Protein 7TZK (pdb70)

Nearest PDB structures (foldseek):
  7tzk-assembly2_B  TM=1.016E+00  e=2.748E-11  Homo sapiens
  1i0c-assembly2_B  TM=9.900E-01  e=6.532E-09  Mus musculus
  5qu2-assembly2_B  TM=9.851E-01  e=1.078E-05  Homo sapiens
  1wxt-assembly1_A  TM=8.721E-01  e=2.840E-05  Homo sapiens
  2jw4-assembly1_A  TM=8.832E-01  e=7.923E-05  Homo sapiens

B-factor: mean 26.21, std 12.72, range [9.88, 105.62]

Organism: Homo sapiens (NCBI:txid9606)

Structure (mmCIF, N/CA/C/O backbone):
data_7TZK
#
_entry.id   7TZK
#
_cell.length_a   34.681
_cell.length_b   35.280
_cell.length_c   53.647
_cell.angle_alpha   90.000
_cell.angle_beta   105.570
_cell.angle_gamma   90.000
#
_symmetry.space_group_name_H-M   'P 1 21 1'
#
loop_
_entity.id
_entity.type
_entity.pdbx_description
1 polymer 'Epidermal growth factor receptor kinase substrate 8'
2 polymer 'T3SS secreted effector NleH homolog'
3 water water
#
loop_
_atom_site.group_PDB
_atom_site.id
_atom_site.type_symbol
_atom_site.label_atom_id
_atom_site.label_alt_id
_atom_site.label_comp_id
_atom_site.label_asym_id
_atom_site.label_entity_id
_atom_site.label_seq_id
_atom_site.pdbx_PDB_ins_code
_atom_site.Cartn_x
_atom_site.Cartn_y
_atom_site.Cartn_z
_atom_site.occupancy
_atom_site.B_iso_or_equiv
_atom_site.auth_seq_id
_atom_site.auth_comp_id
_atom_site.auth_asym_id
_atom_site.auth_atom_id
_atom_site.pdbx_PDB_model_num
ATOM 1 N N . SER A 1 1 ? 9.679 -3.356 3.681 1.00 40.52 -2 SER A N 1
ATOM 2 C CA . SER A 1 1 ? 11.102 -3.437 3.252 1.00 32.82 -2 SER A CA 1
ATOM 3 C C . SER A 1 1 ? 11.692 -4.828 3.471 1.00 23.48 -2 SER A C 1
ATOM 4 O O . SER A 1 1 ? 12.661 -5.202 2.822 1.00 29.09 -2 SER A O 1
ATOM 14 N N . ASN A 1 2 ? 11.124 -5.578 4.405 1.00 19.09 -1 ASN A N 1
ATOM 15 C CA . ASN A 1 2 ? 11.388 -7.003 4.531 1.00 20.39 -1 ASN A CA 1
ATOM 16 C C . ASN A 1 2 ? 10.109 -7.775 4.241 1.00 18.46 -1 ASN A C 1
ATOM 17 O O . ASN A 1 2 ? 9.002 -7.275 4.460 1.00 25.17 -1 ASN A O 1
ATOM 28 N N . ALA A 1 3 ? 10.271 -9.007 3.756 1.00 19.82 0 ALA A N 1
ATOM 29 C CA . ALA A 1 3 ? 9.110 -9.832 3.448 1.00 21.54 0 ALA A CA 1
ATOM 30 C C . ALA A 1 3 ? 8.217 -9.993 4.668 1.00 26.56 0 ALA A C 1
ATOM 31 O O . ALA A 1 3 ? 6.989 -10.080 4.535 1.00 25.51 0 ALA A O 1
ATOM 38 N N . GLN A 1 4 ? 8.815 -10.045 5.861 1.00 25.25 531 GLN A N 1
ATOM 39 C CA . GLN A 1 4 ? 8.090 -10.161 7.127 1.00 30.03 531 GLN A CA 1
ATOM 40 C C . GLN A 1 4 ? 8.405 -8.925 7.954 1.00 31.92 531 GLN A C 1
ATOM 41 O O . GLN A 1 4 ? 9.319 -8.942 8.795 1.00 30.14 531 GLN A O 1
ATOM 55 N N . PRO A 1 5 ? 7.685 -7.830 7.737 1.00 21.77 532 PRO A N 1
ATOM 56 C CA . PRO A 1 5 ? 7.979 -6.611 8.489 1.00 21.98 532 PRO A CA 1
ATOM 57 C C . PRO A 1 5 ? 7.685 -6.790 9.969 1.00 26.60 532 PRO A C 1
ATOM 58 O O . PRO A 1 5 ? 6.869 -7.621 10.375 1.00 23.01 532 PRO A O 1
ATOM 69 N N . LYS A 1 6 ? 8.377 -6.007 10.783 1.00 24.97 533 LYS A N 1
ATOM 70 C CA . LYS A 1 6 ? 8.038 -5.954 12.192 1.00 22.68 533 LYS A CA 1
ATOM 71 C C . LYS A 1 6 ? 6.718 -5.210 12.365 1.00 22.13 533 LYS A C 1
ATOM 72 O O . LYS A 1 6 ? 6.380 -4.309 11.591 1.00 26.70 533 LYS A O 1
ATOM 91 N N . LYS A 1 7 ? 5.959 -5.618 13.378 1.00 18.15 534 LYS A N 1
ATOM 92 C CA . LYS A 1 7 ? 4.662 -5.046 13.694 1.00 20.47 534 LYS A CA 1
ATOM 93 C C . LYS A 1 7 ? 4.803 -4.166 14.924 1.00 20.86 534 LYS A C 1
ATOM 94 O O . LYS A 1 7 ? 5.463 -4.545 15.898 1.00 16.68 534 LYS A O 1
ATOM 103 N N . TYR A 1 8 ? 4.171 -3.001 14.880 1.00 18.47 535 TYR A N 1
ATOM 104 C CA . TYR A 1 8 ? 4.334 -2.021 15.932 1.00 14.00 535 TYR A CA 1
ATOM 105 C C . TYR A 1 8 ? 2.988 -1.589 16.474 1.00 13.60 535 TYR A C 1
ATOM 106 O O . TYR A 1 8 ? 1.946 -1.696 15.822 1.00 18.26 535 TYR A O 1
ATOM 124 N N . ALA A 1 9 ? 3.049 -1.098 17.696 1.00 14.44 536 ALA A N 1
ATOM 125 C CA . ALA A 1 9 ? 1.911 -0.545 18.392 1.00 18.63 536 ALA A CA 1
ATOM 126 C C . ALA A 1 9 ? 2.324 0.795 18.974 1.00 14.06 536 ALA A C 1
ATOM 127 O O . ALA A 1 9 ? 3.505 1.066 19.203 1.00 14.27 536 ALA A O 1
ATOM 134 N N . LYS A 1 10 ? 1.334 1.638 19.204 1.00 16.20 537 LYS A N 1
ATOM 135 C CA . LYS A 1 10 ? 1.545 2.923 19.846 1.00 15.53 537 LYS A CA 1
ATOM 136 C C . LYS A 1 10 ? 0.720 2.940 21.123 1.00 12.51 537 LYS A C 1
ATOM 137 O O . LYS A 1 10 ? -0.477 2.638 21.094 1.00 15.14 537 LYS A O 1
ATOM 156 N N . SER A 1 11 ? 1.356 3.297 22.227 1.00 14.08 538 SER A N 1
ATOM 157 C CA . SER A 1 11 ? 0.653 3.286 23.492 1.00 14.12 538 SER A CA 1
ATOM 158 C C . SER A 1 11 ? -0.249 4.500 23.594 1.00 14.30 538 SER A C 1
ATOM 159 O O . SER A 1 11 ? 0.134 5.616 23.236 1.00 12.87 538 SER A O 1
ATOM 167 N N . LYS A 1 12 ? -1.455 4.269 24.080 1.00 13.25 539 LYS A N 1
ATOM 168 C CA . LYS A 1 12 ? -2.422 5.326 24.302 1.00 13.69 539 LYS A CA 1
ATOM 169 C C . LYS A 1 12 ? -2.290 5.973 25.664 1.00 14.10 539 LYS A C 1
ATOM 170 O O . LYS A 1 12 ? -2.879 7.040 25.882 1.00 15.34 539 LYS A O 1
ATOM 189 N N . TYR A 1 13 ? -1.560 5.347 26.581 1.00 12.17 540 TYR A N 1
ATOM 190 C CA . TYR A 1 13 ? -1.550 5.755 27.970 1.00 13.34 540 TYR A CA 1
ATOM 191 C C . TYR A 1 13 ? -0.176 5.488 28.551 1.00 16.71 540 TYR A C 1
ATOM 192 O O . TYR A 1 13 ? 0.561 4.624 28.073 1.00 16.66 540 TYR A O 1
ATOM 210 N N . ASP A 1 14 ? 0.155 6.227 29.606 1.00 14.21 541 ASP A N 1
ATOM 211 C CA . ASP A 1 14 ? 1.258 5.822 30.455 1.00 15.70 541 ASP A CA 1
ATOM 212 C C . ASP A 1 14 ? 0.859 4.565 31.206 1.00 12.84 541 ASP A C 1
ATOM 213 O O . ASP A 1 14 ? -0.262 4.449 31.704 1.00 14.98 541 ASP A O 1
ATOM 222 N N . PHE A 1 15 ? 1.786 3.628 31.289 1.00 13.28 542 PHE A N 1
ATOM 223 C CA . PHE A 1 15 ? 1.571 2.391 32.013 1.00 12.83 542 PHE A CA 1
ATOM 224 C C . PHE A 1 15 ? 2.837 2.079 32.784 1.00 14.46 542 PHE A C 1
ATOM 225 O O . PHE A 1 15 ? 3.927 2.061 32.201 1.00 14.65 542 PHE A O 1
ATOM 242 N N . VAL A 1 16 ? 2.706 1.853 34.089 1.00 14.39 543 VAL A N 1
ATOM 243 C CA . VAL A 1 16 ? 3.840 1.555 34.951 1.00 15.83 543 VAL A CA 1
ATOM 244 C C . VAL A 1 16 ? 3.809 0.074 35.269 1.00 17.10 543 VAL A C 1
ATOM 245 O O . VAL A 1 16 ? 2.806 -0.445 35.776 1.00 17.91 543 VAL A O 1
ATOM 258 N N . ALA A 1 17 ? 4.906 -0.605 34.944 1.00 14.69 544 ALA A N 1
ATOM 259 C CA . ALA A 1 17 ? 5.055 -2.014 35.249 1.00 17.99 544 ALA A CA 1
ATOM 260 C C . ALA A 1 17 ? 4.767 -2.256 36.720 1.00 18.30 544 ALA A C 1
ATOM 261 O O . ALA A 1 17 ? 5.274 -1.544 37.590 1.00 20.25 544 ALA A O 1
ATOM 268 N N . ARG A 1 18 ? 3.913 -3.243 36.987 1.00 17.35 545 ARG A N 1
ATOM 269 C CA . ARG A 1 18 ? 3.602 -3.657 38.351 1.00 18.96 545 ARG A CA 1
ATOM 270 C C . ARG A 1 18 ? 4.590 -4.685 38.876 1.00 18.63 545 ARG A C 1
ATOM 271 O O . ARG A 1 18 ? 4.597 -4.970 40.077 1.00 22.66 545 ARG A O 1
ATOM 292 N N . ASN A 1 19 ? 5.404 -5.253 37.999 1.00 18.47 546 ASN A N 1
ATOM 293 C CA . ASN A 1 19 ? 6.425 -6.221 38.361 1.00 21.32 546 ASN A CA 1
ATOM 294 C C . ASN A 1 19 ? 7.429 -6.211 37.222 1.00 23.80 546 ASN A C 1
ATOM 295 O O . ASN A 1 19 ? 7.225 -5.545 36.206 1.00 23.35 546 ASN A O 1
ATOM 306 N N . ASN A 1 20 ? 8.522 -6.941 37.401 1.00 23.78 547 ASN A N 1
ATOM 307 C CA . ASN A 1 20 ? 9.610 -6.907 36.430 1.00 24.12 547 ASN A CA 1
ATOM 308 C C . ASN A 1 20 ? 9.319 -7.725 35.178 1.00 20.58 547 ASN A C 1
ATOM 309 O O . ASN A 1 20 ? 10.158 -7.750 34.271 1.00 23.09 547 ASN A O 1
ATOM 320 N N . SER A 1 21 ? 8.154 -8.364 35.094 1.00 23.49 548 SER A N 1
ATOM 321 C CA . SER A 1 21 ? 7.722 -9.021 33.869 1.00 23.48 548 SER A CA 1
ATOM 322 C C . SER A 1 21 ? 6.967 -8.078 32.946 1.00 15.82 548 SER A C 1
ATOM 323 O O . SER A 1 21 ? 6.921 -8.311 31.737 1.00 19.48 548 SER A O 1
ATOM 331 N N . GLU A 1 22 ? 6.391 -7.021 33.492 1.00 15.03 549 GLU A N 1
ATOM 332 C CA . GLU A 1 22 ? 5.662 -6.023 32.734 1.00 14.80 549 GLU A CA 1
ATOM 333 C C . GLU A 1 22 ? 6.628 -4.931 32.285 1.00 13.19 549 GLU A C 1
ATOM 334 O O . GLU A 1 22 ? 7.723 -4.768 32.832 1.00 15.34 549 GLU A O 1
ATOM 346 N N . LEU A 1 23 ? 6.218 -4.196 31.259 1.00 12.37 550 LEU A N 1
ATOM 347 C CA . LEU A 1 23 ? 7.056 -3.174 30.645 1.00 11.88 550 LEU A CA 1
ATOM 348 C C . LEU A 1 23 ? 6.371 -1.831 30.794 1.00 11.26 550 LEU A C 1
ATOM 349 O O . LEU A 1 23 ? 5.284 -1.621 30.249 1.00 13.34 550 LEU A O 1
ATOM 365 N N . SER A 1 24 ? 6.996 -0.950 31.567 1.00 11.27 551 SER A N 1
ATOM 366 C CA . SER A 1 24 ? 6.545 0.423 31.657 1.00 11.39 551 SER A CA 1
ATOM 367 C C . SER A 1 24 ? 6.675 1.097 30.305 1.00 12.65 551 SER A C 1
ATOM 368 O O . SER A 1 24 ? 7.727 1.031 29.656 1.00 13.80 551 SER A O 1
ATOM 376 N N . VAL A 1 25 ? 5.607 1.776 29.891 1.00 11.28 552 VAL A N 1
ATOM 377 C CA . VAL A 1 25 ? 5.598 2.510 28.639 1.00 12.22 552 VAL A CA 1
ATOM 378 C C . VAL A 1 25 ? 4.881 3.829 28.872 1.00 13.52 552 VAL A C 1
ATOM 379 O O . VAL A 1 25 ? 4.136 4.001 29.842 1.00 11.86 552 VAL A O 1
ATOM 392 N N . LEU A 1 26 ? 5.123 4.762 27.967 1.00 11.92 553 LEU A N 1
ATOM 393 C CA . LEU A 1 26 ? 4.534 6.078 28.039 1.00 15.03 553 LEU A CA 1
ATOM 394 C C . LEU A 1 26 ? 3.558 6.269 26.890 1.00 14.56 553 LEU A C 1
ATOM 395 O O . LEU A 1 26 ? 3.697 5.665 25.827 1.00 13.91 553 LEU A O 1
ATOM 411 N N . LYS A 1 27 ? 2.578 7.136 27.111 1.00 13.68 554 LYS A N 1
ATOM 412 C CA . LYS A 1 27 ? 1.714 7.554 26.026 1.00 15.63 554 LYS A CA 1
ATOM 413 C C . LYS A 1 27 ? 2.560 7.970 24.834 1.00 15.20 554 LYS A C 1
ATOM 414 O O . LYS A 1 27 ? 3.522 8.731 24.968 1.00 17.24 554 LYS A O 1
ATOM 433 N N . ASP A 1 28 ? 2.176 7.487 23.665 1.00 15.97 555 ASP A N 1
ATOM 434 C CA . ASP A 1 28 ? 2.778 7.794 22.374 1.00 14.06 555 ASP A CA 1
ATOM 435 C C . ASP A 1 28 ? 4.074 7.032 22.154 1.00 15.66 555 ASP A C 1
ATOM 436 O O . ASP A 1 28 ? 4.698 7.215 21.113 1.00 19.07 555 ASP A O 1
ATOM 445 N N . ASP A 1 29 ? 4.493 6.170 23.078 1.00 12.94 556 ASP A N 1
ATOM 446 C CA . ASP A 1 29 ? 5.630 5.316 22.802 1.00 12.78 556 ASP A CA 1
ATOM 447 C C . ASP A 1 29 ? 5.262 4.356 21.685 1.00 14.17 556 ASP A C 1
ATOM 448 O O . ASP A 1 29 ? 4.134 3.853 21.624 1.00 14.90 556 ASP A O 1
ATOM 457 N N . ILE A 1 30 ? 6.222 4.103 20.808 1.00 14.16 557 ILE A N 1
ATOM 458 C CA . ILE A 1 30 ? 6.100 3.112 19.748 1.00 16.50 557 ILE A CA 1
ATOM 459 C C . ILE A 1 30 ? 6.787 1.843 20.230 1.00 13.75 557 ILE A C 1
ATOM 460 O O . ILE A 1 30 ? 7.909 1.890 20.744 1.00 14.54 557 ILE A O 1
ATOM 476 N N . LEU A 1 31 ? 6.105 0.717 20.095 1.00 11.92 558 LEU A N 1
ATOM 477 C CA . LEU A 1 31 ? 6.542 -0.536 20.681 1.00 14.26 558 LEU A CA 1
ATOM 478 C C . LEU A 1 31 ? 6.457 -1.606 19.613 1.00 11.71 558 LEU A C 1
ATOM 479 O O . LEU A 1 31 ? 5.486 -1.646 18.858 1.00 14.18 558 LEU A O 1
ATOM 495 N N . GLU A 1 32 ? 7.503 -2.412 19.504 1.00 15.14 559 GLU A N 1
ATOM 496 C CA . GLU A 1 32 ? 7.438 -3.578 18.641 1.00 13.24 559 GLU A CA 1
ATOM 497 C C . GLU A 1 32 ? 6.539 -4.623 19.286 1.00 13.34 559 GLU A C 1
ATOM 498 O O 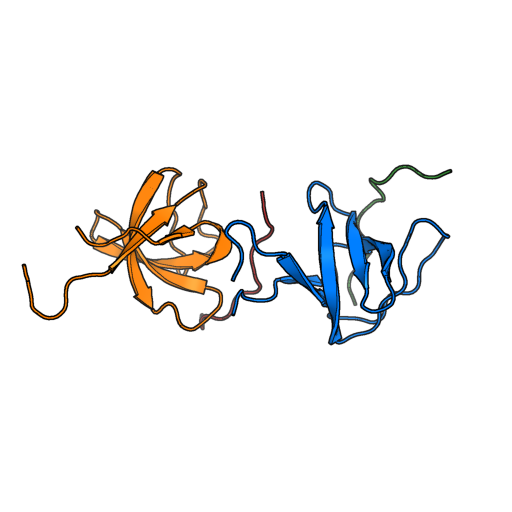. GLU A 1 32 ? 6.699 -4.936 20.467 1.00 13.73 559 GLU A O 1
ATOM 510 N N . ILE A 1 33 ? 5.608 -5.165 18.513 1.00 15.01 560 ILE A N 1
ATOM 511 C CA . ILE A 1 33 ? 4.745 -6.245 18.982 1.00 15.71 560 ILE A CA 1
ATOM 512 C C . ILE A 1 33 ? 5.487 -7.560 18.785 1.00 12.18 560 ILE A C 1
ATOM 513 O O . ILE A 1 33 ? 5.681 -8.018 17.651 1.00 15.00 560 ILE A O 1
ATOM 529 N N . LEU A 1 34 ? 5.900 -8.170 19.882 1.00 12.23 561 LEU A N 1
ATOM 530 C CA . LEU A 1 34 ? 6.603 -9.440 19.805 1.00 16.24 561 LEU A CA 1
ATOM 531 C C . LEU A 1 34 ? 5.657 -10.618 19.910 1.00 16.65 561 LEU A C 1
ATOM 532 O O . LEU A 1 34 ? 5.908 -11.674 19.311 1.00 17.86 561 LEU A O 1
ATOM 548 N N . ASP A 1 35 ? 4.572 -10.457 20.662 1.00 15.34 562 ASP A N 1
ATOM 549 C CA . ASP A 1 35 ? 3.665 -11.563 20.944 1.00 15.95 562 ASP A CA 1
ATOM 550 C C . ASP A 1 35 ? 2.337 -10.926 21.313 1.00 15.88 562 ASP A C 1
ATOM 551 O O . ASP A 1 35 ? 2.253 -10.206 22.312 1.00 16.75 562 ASP A O 1
ATOM 560 N N . ASP A 1 36 ? 1.322 -11.138 20.483 1.00 14.57 563 ASP A N 1
ATOM 561 C CA . ASP A 1 36 ? -0.007 -10.603 20.751 1.00 18.53 563 ASP A CA 1
ATOM 562 C C . ASP A 1 36 ? -1.040 -11.706 20.918 1.00 21.65 563 ASP A C 1
ATOM 563 O O . ASP A 1 36 ? -2.239 -11.453 20.757 1.00 20.89 563 ASP A O 1
ATOM 572 N N . ARG A 1 37 ? -0.591 -12.922 21.251 1.00 18.00 564 ARG A N 1
ATOM 573 C CA . ARG A 1 37 ? -1.491 -14.066 21.325 1.00 21.92 564 ARG A CA 1
ATOM 574 C C . ARG A 1 37 ? -2.424 -13.989 22.527 1.00 21.70 564 ARG A C 1
ATOM 575 O O . ARG A 1 37 ? -3.504 -14.588 22.508 1.00 21.97 564 ARG A O 1
ATOM 596 N N . LYS A 1 38 ? -2.035 -13.279 23.573 1.00 18.46 565 LYS A N 1
ATOM 597 C CA . LYS A 1 38 ? -2.820 -13.208 24.799 1.00 17.51 565 LYS A CA 1
ATOM 598 C C . LYS A 1 38 ? -3.263 -11.767 25.034 1.00 14.08 565 LYS A C 1
ATOM 599 O O . LYS A 1 38 ? -3.082 -10.894 24.186 1.00 19.13 565 LYS A O 1
ATOM 618 N N . GLN A 1 39 ? -3.873 -11.532 26.190 1.00 14.67 566 GLN A N 1
ATOM 619 C CA . GLN A 1 39 ? -4.341 -10.188 26.501 1.00 16.60 566 GLN A CA 1
ATOM 620 C C . GLN A 1 39 ? -3.192 -9.273 26.864 1.00 16.10 566 GLN A C 1
ATOM 621 O O . GLN A 1 39 ? -3.263 -8.067 26.622 1.00 17.25 566 GLN A O 1
ATOM 635 N N . TRP A 1 40 ? -2.156 -9.812 27.484 1.00 13.74 567 TRP A N 1
ATOM 636 C CA . TRP A 1 40 ? -0.933 -9.082 27.748 1.00 14.62 567 TRP A CA 1
ATOM 637 C C . TRP A 1 40 ? 0.028 -9.398 26.615 1.00 19.57 567 TRP A C 1
ATOM 638 O O . TRP A 1 40 ? 0.409 -10.557 26.426 1.00 15.65 567 TRP A O 1
ATOM 659 N N . TRP A 1 41 ? 0.391 -8.378 25.843 1.00 12.79 568 TRP A N 1
ATOM 660 C CA . TRP A 1 41 ? 1.300 -8.561 24.727 1.00 14.01 568 TRP A CA 1
ATOM 661 C C . TRP A 1 41 ? 2.739 -8.373 25.177 1.00 11.44 568 TRP A C 1
ATOM 662 O O . TRP A 1 41 ? 3.045 -7.487 25.980 1.00 13.82 568 TRP A O 1
ATOM 683 N N . LYS A 1 42 ? 3.630 -9.180 24.630 1.00 12.96 569 LYS A N 1
ATOM 684 C CA . LYS A 1 42 ? 5.045 -8.932 24.811 1.00 13.13 569 LYS A CA 1
ATOM 685 C C . LYS A 1 42 ? 5.474 -7.921 23.765 1.00 13.23 569 LYS A C 1
ATOM 686 O O . LYS A 1 42 ? 5.230 -8.103 22.568 1.00 12.82 569 LYS A O 1
ATOM 705 N N . VAL A 1 43 ? 6.086 -6.838 24.217 1.00 11.53 570 VAL A N 1
ATOM 706 C CA . VAL A 1 43 ? 6.480 -5.763 23.326 1.00 11.33 570 VAL A CA 1
ATOM 707 C C . VAL A 1 43 ? 7.904 -5.381 23.674 1.00 13.09 570 VAL A C 1
ATOM 708 O O . VAL A 1 43 ? 8.424 -5.711 24.741 1.00 12.31 570 VAL A O 1
ATOM 721 N N . ARG A 1 44 ? 8.545 -4.703 22.733 1.00 11.88 571 ARG A N 1
ATOM 722 C CA . ARG A 1 44 ? 9.898 -4.213 22.912 1.00 12.10 571 ARG A CA 1
ATOM 723 C C . ARG A 1 44 ? 9.895 -2.716 22.661 1.00 14.31 571 ARG A C 1
ATOM 724 O O . ARG A 1 44 ? 9.325 -2.246 21.676 1.00 14.73 571 ARG A O 1
ATOM 745 N N . ASN A 1 45 ? 10.546 -1.976 23.529 1.00 12.12 572 ASN A N 1
ATOM 746 C CA . ASN A 1 45 ? 10.582 -0.542 23.351 1.00 11.54 572 ASN A CA 1
ATOM 747 C C . ASN A 1 45 ? 11.854 -0.130 22.630 1.00 18.55 572 ASN A C 1
ATOM 748 O O . ASN A 1 45 ? 12.697 -0.947 22.270 1.00 15.96 572 ASN A O 1
ATOM 759 N N . ALA A 1 46 ? 11.984 1.174 22.415 1.00 16.99 573 ALA A N 1
ATOM 760 C CA . ALA A 1 46 ? 13.097 1.663 21.619 1.00 18.89 573 ALA A CA 1
ATOM 761 C C . ALA A 1 46 ? 14.432 1.379 22.289 1.00 23.31 573 ALA A C 1
ATOM 762 O O . ALA A 1 46 ? 15.456 1.257 21.607 1.00 22.63 573 ALA A O 1
ATOM 769 N N . SER A 1 47 ? 14.443 1.248 23.612 1.00 18.57 574 SER A N 1
ATOM 770 C CA A SER A 1 47 ? 15.680 0.979 24.332 0.50 16.81 574 SER A CA 1
ATOM 771 C CA B SER A 1 47 ? 15.679 0.977 24.330 0.50 16.81 574 SER A CA 1
ATOM 772 C C . SER A 1 47 ? 16.069 -0.491 24.309 1.00 14.76 574 SER A C 1
ATOM 773 O O . SER A 1 47 ? 17.099 -0.849 24.890 1.00 22.00 574 SER A O 1
ATOM 788 N N . GLY A 1 48 ? 15.282 -1.344 23.664 1.00 15.24 575 GLY A N 1
ATOM 789 C CA . GLY A 1 48 ? 15.564 -2.762 23.635 1.00 18.30 575 GLY A CA 1
ATOM 790 C C . GLY A 1 48 ? 14.986 -3.556 24.781 1.00 14.85 575 GLY A C 1
ATOM 791 O O . GLY A 1 48 ? 15.060 -4.792 24.756 1.00 19.23 575 GLY A O 1
ATOM 795 N N . ASP A 1 49 ? 14.370 -2.900 25.763 1.00 14.41 576 ASP A N 1
ATOM 796 C CA . ASP A 1 49 ? 13.713 -3.639 26.828 1.00 12.81 576 ASP A CA 1
ATOM 797 C C . ASP A 1 49 ? 12.421 -4.247 26.324 1.00 13.94 576 ASP A C 1
ATOM 798 O O . ASP A 1 49 ? 11.709 -3.655 25.508 1.00 14.63 576 ASP A O 1
ATOM 807 N N . SER A 1 50 ? 12.114 -5.430 26.833 1.00 14.78 577 SER A N 1
ATOM 808 C CA . SER A 1 50 ? 10.903 -6.129 26.463 1.00 14.05 577 SER A CA 1
ATOM 809 C C . SER A 1 50 ? 10.195 -6.617 27.713 1.00 12.82 577 SER A C 1
ATOM 810 O O . SER A 1 50 ? 10.811 -6.873 28.750 1.00 15.86 577 SER A O 1
ATOM 818 N N . GLY A 1 51 ? 8.887 -6.726 27.579 1.00 12.19 578 GLY A N 1
ATOM 819 C CA . GLY A 1 51 ? 8.040 -7.209 28.647 1.00 11.46 578 GLY A CA 1
ATOM 820 C C . GLY A 1 51 ? 6.602 -7.096 28.208 1.00 14.08 578 GLY A C 1
ATOM 821 O O . GLY A 1 51 ? 6.309 -6.805 27.045 1.00 12.38 578 GLY A O 1
ATOM 825 N N . PHE A 1 52 ? 5.701 -7.311 29.154 1.00 12.43 579 PHE A N 1
ATOM 826 C CA . PHE A 1 52 ? 4.292 -7.423 28.853 1.00 9.88 579 PHE A CA 1
ATOM 827 C C . PHE A 1 52 ? 3.566 -6.134 29.176 1.00 12.48 579 PHE A C 1
ATOM 828 O O . PHE A 1 52 ? 3.836 -5.476 30.189 1.00 11.91 579 PHE A O 1
ATOM 845 N N . VAL A 1 53 ? 2.664 -5.773 28.282 1.00 15.38 580 VAL A N 1
ATOM 846 C CA . VAL A 1 53 ? 1.835 -4.586 28.420 1.00 12.91 580 VAL A CA 1
ATOM 847 C C . VAL A 1 53 ? 0.415 -4.996 28.088 1.00 17.12 580 VAL A C 1
ATOM 848 O O . VAL A 1 53 ? 0.209 -5.903 27.270 1.00 14.35 580 VAL A O 1
ATOM 861 N N . PRO A 1 54 ? -0.584 -4.355 28.684 1.00 11.31 581 PRO A N 1
ATOM 862 C CA . PRO A 1 54 ? -1.976 -4.692 28.378 1.00 13.21 581 PRO A CA 1
ATOM 863 C C . PRO A 1 54 ? -2.339 -4.317 26.951 1.00 13.16 581 PRO A C 1
ATOM 864 O O . PRO A 1 54 ? -2.026 -3.218 26.473 1.00 13.60 581 PRO A O 1
ATOM 875 N N . ASN A 1 55 ? -3.001 -5.255 26.268 1.00 17.24 582 ASN A N 1
ATOM 876 C CA . ASN A 1 55 ? -3.433 -5.021 24.898 1.00 17.29 582 ASN A CA 1
ATOM 877 C C . ASN A 1 55 ? -4.215 -3.728 24.770 1.00 14.98 582 ASN A C 1
ATOM 878 O O . ASN A 1 55 ? -4.099 -3.020 23.765 1.00 15.83 582 ASN A O 1
ATOM 889 N N . ASN A 1 56 ? -5.005 -3.395 25.785 1.00 17.74 583 ASN A N 1
ATOM 890 C CA . ASN A 1 56 ? -6.004 -2.352 25.654 1.00 18.14 583 ASN A CA 1
ATOM 891 C C . ASN A 1 56 ? -5.436 -0.963 25.867 1.00 18.94 583 ASN A C 1
ATOM 892 O O . ASN A 1 56 ? -6.196 0.003 25.840 1.00 18.95 583 ASN A O 1
ATOM 903 N N . ILE A 1 57 ? -4.126 -0.835 26.073 1.00 14.02 584 ILE A N 1
ATOM 904 C CA . ILE A 1 57 ? -3.499 0.475 26.005 1.00 15.07 584 ILE A CA 1
ATOM 905 C C . ILE A 1 57 ? -2.826 0.716 24.674 1.00 15.14 584 ILE A C 1
ATOM 906 O O . ILE A 1 57 ? -2.225 1.775 24.476 1.00 16.88 584 ILE A O 1
ATOM 922 N N . LEU A 1 58 ? -2.903 -0.229 23.756 1.00 13.65 585 LEU A N 1
ATOM 923 C CA . LEU A 1 58 ? -2.121 -0.175 22.537 1.00 16.86 585 LEU A CA 1
ATOM 924 C C . LEU A 1 58 ? -3.014 -0.024 21.319 1.00 16.57 585 LEU A C 1
ATOM 925 O O . LEU A 1 58 ? -4.065 -0.660 21.215 1.00 17.73 585 LEU A O 1
ATOM 941 N N . ASP A 1 59 ? -2.562 0.810 20.390 1.00 16.49 586 ASP A N 1
ATOM 942 C CA . ASP A 1 59 ? -3.137 0.909 19.062 1.00 21.88 586 ASP A CA 1
ATOM 943 C C . ASP A 1 59 ? -2.138 0.345 18.068 1.00 18.22 586 ASP A C 1
ATOM 944 O O . ASP A 1 59 ? -0.941 0.640 18.144 1.00 18.85 586 ASP A O 1
ATOM 953 N N . ILE A 1 60 ? -2.631 -0.464 17.134 1.00 17.35 587 ILE A N 1
ATOM 954 C CA . ILE A 1 60 ? -1.781 -0.955 16.063 1.00 17.86 587 ILE A CA 1
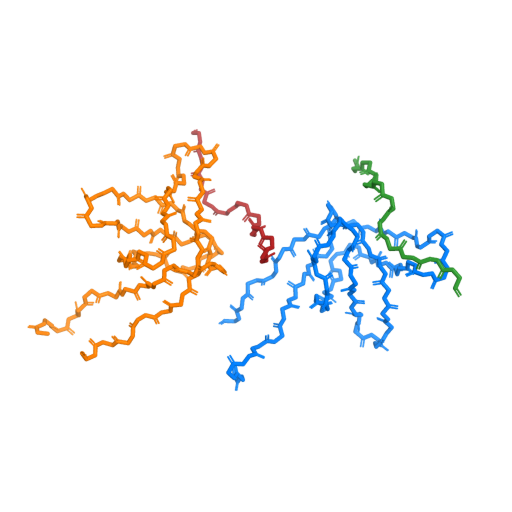ATOM 955 C C . ILE A 1 60 ? -1.289 0.215 15.226 1.00 21.44 587 ILE A C 1
ATOM 956 O O . ILE A 1 60 ? -2.029 1.170 14.965 1.00 22.99 587 ILE A O 1
ATOM 972 N N . VAL A 1 61 ? -0.037 0.133 14.781 1.00 18.95 588 VAL A N 1
ATOM 973 C CA . VAL A 1 61 ? 0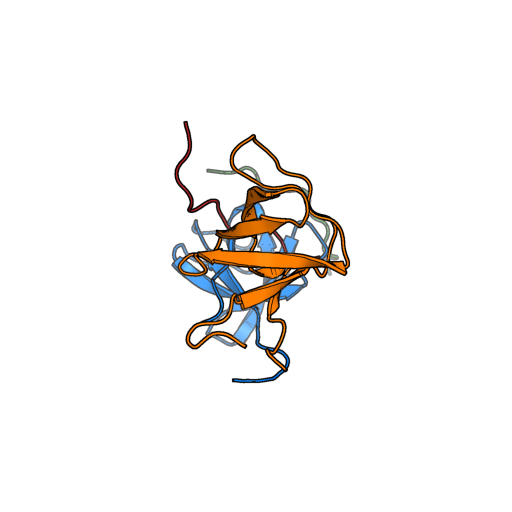.564 1.128 13.899 1.00 20.66 588 VAL A CA 1
ATOM 974 C C . VAL A 1 61 ? 0.547 0.587 12.482 1.00 26.60 588 VAL A C 1
ATOM 975 O O . VAL A 1 61 ? 0.896 -0.577 12.247 1.00 26.24 588 VAL A O 1
ATOM 988 N N . ARG A 1 62 ? 0.166 1.439 11.537 1.00 27.13 589 ARG A N 1
ATOM 989 C CA . ARG A 1 62 ? 0.042 1.022 10.149 1.00 28.78 589 ARG A CA 1
ATOM 990 C C . ARG A 1 62 ? 1.419 0.723 9.564 1.00 29.69 589 ARG A C 1
ATOM 991 O O . ARG A 1 62 ? 2.389 1.418 9.874 1.00 35.92 589 ARG A O 1
ATOM 997 N N . PRO A 1 63 ? 1.538 -0.297 8.720 1.00 30.25 590 PRO A N 1
ATOM 998 C CA . PRO A 1 63 ? 2.783 -0.490 7.973 1.00 44.83 590 PRO A CA 1
ATOM 999 C C . PRO A 1 63 ? 3.005 0.675 7.027 1.00 41.98 590 PRO A C 1
ATOM 1000 O O . PRO A 1 63 ? 2.039 1.217 6.470 1.00 48.01 590 PRO A O 1
ATOM 1011 N N . PRO A 1 64 ? 4.261 1.103 6.828 1.00 49.94 591 PRO A N 1
ATOM 1012 C CA . PRO A 1 64 ? 4.518 2.265 5.967 1.00 62.88 591 PRO A CA 1
ATOM 1013 C C . PRO A 1 64 ? 3.828 2.159 4.613 1.00 55.93 591 PRO A C 1
ATOM 1014 O O . PRO A 1 64 ? 3.810 1.097 3.990 1.00 56.62 591 PRO A O 1
ATOM 1026 N N . SER B 1 1 ? -5.911 -5.577 -18.411 1.00 52.48 -2 SER B N 1
ATOM 1027 C CA . SER B 1 1 ? -6.640 -5.424 -19.696 1.00 35.57 -2 SER B CA 1
ATOM 1028 C C . SER B 1 1 ? -7.265 -4.040 -19.838 1.00 26.56 -2 SER B C 1
ATOM 1029 O O . SER B 1 1 ? -7.809 -3.712 -20.883 1.00 23.91 -2 SER B O 1
ATOM 1039 N N . ASN B 1 2 ? -7.208 -3.251 -18.772 1.00 21.62 -1 ASN B N 1
ATOM 1040 C CA . ASN B 1 2 ? -7.521 -1.834 -18.818 1.00 21.27 -1 ASN B CA 1
ATOM 1041 C C . ASN B 1 2 ? -6.295 -1.043 -18.385 1.00 23.38 -1 ASN B C 1
ATOM 1042 O O . ASN B 1 2 ? -5.439 -1.547 -17.659 1.00 23.40 -1 ASN B O 1
ATOM 1053 N N . ALA B 1 3 ? -6.220 0.217 -18.822 1.00 22.24 0 ALA B N 1
ATOM 1054 C CA . ALA B 1 3 ? -5.050 1.027 -18.492 1.00 21.32 0 ALA B CA 1
ATOM 1055 C C . ALA B 1 3 ? -4.866 1.146 -16.984 1.00 24.56 0 ALA B C 1
ATOM 1056 O O . ALA B 1 3 ? -3.734 1.164 -16.487 1.00 29.04 0 ALA B O 1
ATOM 1063 N N . GLN B 1 4 ? -5.966 1.229 -16.237 1.00 27.42 531 GLN B N 1
ATOM 1064 C CA A GLN B 1 4 ? -5.941 1.309 -14.778 0.50 27.05 531 GLN B CA 1
ATOM 1065 C CA B GLN B 1 4 ? -5.943 1.309 -14.780 0.50 27.05 531 GLN B CA 1
ATOM 1066 C C . GLN B 1 4 ? -6.732 0.113 -14.252 1.00 28.69 531 GLN B C 1
ATOM 1067 O O . GLN B 1 4 ? -7.934 0.225 -13.979 1.00 23.45 531 GLN B O 1
ATOM 1094 N N . PRO B 1 5 ? -6.088 -1.044 -14.123 1.00 25.52 532 PRO B N 1
ATOM 1095 C CA . PRO B 1 5 ? -6.819 -2.229 -13.659 1.00 26.96 532 PRO B CA 1
ATOM 1096 C C . PRO B 1 5 ? -7.312 -2.038 -12.234 1.00 24.95 532 PRO B C 1
ATOM 1097 O O . PRO B 1 5 ? -6.819 -1.198 -11.477 1.00 23.80 532 PRO B O 1
ATOM 1108 N N . LYS B 1 6 ? -8.301 -2.843 -11.874 1.00 20.53 533 LYS B N 1
ATOM 1109 C CA . LYS B 1 6 ? -8.729 -2.898 -10.486 1.00 22.78 533 LYS B CA 1
ATOM 1110 C C . LYS B 1 6 ? -7.667 -3.620 -9.668 1.00 30.89 533 LYS B C 1
ATOM 1111 O O . LYS B 1 6 ? -7.007 -4.540 -10.159 1.00 32.56 533 LYS B O 1
ATOM 1130 N N . LYS B 1 7 ? -7.474 -3.171 -8.430 1.00 22.95 534 LYS B N 1
ATOM 1131 C CA . LYS B 1 7 ? -6.496 -3.757 -7.526 1.00 21.50 534 LYS B CA 1
ATOM 1132 C C . LYS B 1 7 ? -7.222 -4.594 -6.484 1.00 21.56 534 LYS B C 1
ATOM 1133 O O . LYS B 1 7 ? -8.266 -4.184 -5.967 1.00 22.25 534 LYS B O 1
ATOM 1152 N N . TYR B 1 8 ? -6.660 -5.766 -6.177 1.00 20.17 535 TYR B N 1
ATOM 1153 C CA . TYR B 1 8 ? -7.302 -6.728 -5.294 1.00 20.99 535 TYR B CA 1
ATOM 1154 C C . TYR B 1 8 ? -6.403 -7.090 -4.119 1.00 19.42 535 TYR B C 1
ATOM 1155 O O . TYR B 1 8 ? -5.184 -6.910 -4.148 1.00 20.54 535 TYR B O 1
ATOM 1173 N N . ALA B 1 9 ? -7.050 -7.574 -3.064 1.00 20.90 536 ALA B N 1
ATOM 1174 C CA . ALA B 1 9 ? -6.393 -8.132 -1.897 1.00 20.19 536 ALA B CA 1
ATOM 1175 C C . ALA B 1 9 ? -7.008 -9.493 -1.614 1.00 14.81 536 ALA B C 1
ATOM 1176 O O . ALA B 1 9 ? -8.145 -9.768 -1.996 1.00 19.28 536 ALA B O 1
ATOM 1183 N N . LYS B 1 10 ? -6.246 -10.351 -0.948 1.00 18.88 537 LYS B N 1
ATOM 1184 C CA . LYS B 1 10 ? -6.746 -11.642 -0.491 1.00 18.52 537 LYS B CA 1
ATOM 1185 C C . LYS B 1 10 ? -6.742 -11.657 1.029 1.00 19.54 537 LYS B C 1
ATOM 1186 O O . LYS B 1 10 ? -5.716 -11.371 1.652 1.00 16.90 537 LYS B O 1
ATOM 1205 N N . SER B 1 11 ? -7.882 -11.992 1.629 1.00 17.79 538 SER B N 1
ATOM 1206 C CA . SER B 1 11 ? -7.962 -12.012 3.082 1.00 16.54 538 SER B CA 1
ATOM 1207 C C . SER B 1 11 ? -7.267 -13.247 3.646 1.00 17.63 538 SER B C 1
ATOM 1208 O O . SER B 1 11 ? -7.472 -14.371 3.167 1.00 15.78 538 SER B O 1
ATOM 1216 N N . LYS B 1 12 ? -6.431 -13.021 4.660 1.00 17.43 539 LYS B N 1
ATOM 1217 C CA . LYS B 1 12 ? -5.765 -14.099 5.371 1.00 17.85 539 LYS B CA 1
ATOM 1218 C C . LYS B 1 12 ? -6.666 -14.739 6.414 1.00 18.13 539 LYS B C 1
ATOM 1219 O O . LYS B 1 12 ? -6.366 -15.848 6.878 1.00 18.82 539 LYS B O 1
ATOM 1238 N N . TYR B 1 13 ? -7.761 -14.080 6.782 1.00 19.42 540 TYR B N 1
ATOM 1239 C CA . TYR B 1 13 ? -8.555 -14.529 7.908 1.00 21.72 540 TYR B CA 1
ATOM 1240 C C . TYR B 1 13 ? -10.026 -14.243 7.669 1.00 15.89 540 TYR B C 1
ATOM 1241 O O . TYR B 1 13 ? -10.394 -13.356 6.894 1.00 20.42 540 TYR B O 1
ATOM 1259 N N . ASP B 1 14 ? -10.865 -14.987 8.379 1.00 19.27 541 ASP B N 1
ATOM 1260 C CA . ASP B 1 14 ? -12.245 -14.570 8.558 1.00 15.84 541 ASP B CA 1
ATOM 1261 C C . ASP B 1 14 ? -12.278 -13.300 9.391 1.00 15.94 541 ASP B C 1
ATOM 1262 O O . ASP B 1 14 ? -11.535 -13.146 10.365 1.00 19.59 541 ASP B O 1
ATOM 1271 N N . PHE B 1 15 ? -13.150 -12.389 9.006 1.00 14.26 542 PHE B N 1
ATOM 1272 C CA . PHE B 1 15 ? -13.372 -11.170 9.760 1.00 12.04 542 PHE B CA 1
ATOM 1273 C C . PHE B 1 15 ? -14.865 -10.905 9.723 1.00 15.16 542 PHE B C 1
ATOM 1274 O O . PHE B 1 15 ? -15.466 -10.881 8.645 1.00 12.96 542 PHE B O 1
ATOM 1291 N N . VAL B 1 16 ? -15.462 -10.693 10.893 1.00 17.77 543 VAL B N 1
ATOM 1292 C CA . VAL B 1 16 ? -16.889 -10.435 11.014 1.00 14.54 543 VAL B CA 1
ATOM 1293 C C . VAL B 1 16 ? -17.051 -8.956 11.316 1.00 15.54 543 VAL B C 1
ATOM 1294 O O . VAL B 1 16 ? -16.513 -8.454 12.312 1.00 18.38 543 VAL B O 1
ATOM 1307 N N . ALA B 1 17 ? -17.793 -8.268 10.454 1.00 14.65 544 ALA B N 1
ATOM 1308 C CA . ALA B 1 17 ? -18.072 -6.856 10.642 1.00 19.48 544 ALA B CA 1
ATOM 1309 C C . ALA B 1 17 ? -18.688 -6.626 12.011 1.00 21.80 544 ALA B C 1
ATOM 1310 O O . ALA B 1 17 ? -19.567 -7.372 12.448 1.00 20.41 544 ALA B O 1
ATOM 1317 N N . ARG B 1 18 ? -18.217 -5.587 12.688 1.00 18.02 545 ARG B N 1
ATOM 1318 C CA . ARG B 1 18 ? -18.719 -5.222 14.007 1.00 16.09 545 ARG B CA 1
ATOM 1319 C C . ARG B 1 18 ? -19.815 -4.176 13.938 1.00 22.98 545 ARG B C 1
ATOM 1320 O O . ARG B 1 18 ? -20.401 -3.834 14.969 1.00 23.43 545 ARG B O 1
ATOM 1341 N N . ASN B 1 19 ? -20.113 -3.683 12.746 1.00 20.79 546 ASN B N 1
ATOM 1342 C CA . ASN B 1 19 ? -21.156 -2.700 12.517 1.00 21.72 546 ASN B CA 1
ATOM 1343 C C . ASN B 1 19 ? -21.435 -2.712 11.024 1.00 21.07 546 ASN B C 1
ATOM 1344 O O . ASN B 1 19 ? -20.822 -3.472 10.271 1.00 23.39 546 ASN B O 1
ATOM 1355 N N . ASN B 1 20 ? -22.342 -1.855 10.588 1.00 21.63 547 ASN B N 1
ATOM 1356 C CA . ASN B 1 20 ? -22.699 -1.907 9.175 1.00 23.75 547 ASN B CA 1
ATOM 1357 C C . ASN B 1 20 ? -21.733 -1.137 8.279 1.00 27.48 547 ASN B C 1
ATOM 1358 O O . ASN B 1 20 ? -21.890 -1.188 7.059 1.00 27.13 547 ASN B O 1
ATOM 1368 N N . SER B 1 21 ? -20.722 -0.469 8.839 1.00 19.18 548 SER B N 1
ATOM 1369 C CA . SER B 1 21 ? -19.680 0.155 8.032 1.00 23.76 548 SER B CA 1
ATOM 1370 C C . SER B 1 21 ? -18.542 -0.795 7.703 1.00 18.63 548 SER B C 1
ATOM 1371 O O . SER B 1 21 ? -17.822 -0.583 6.719 1.00 16.89 548 SER B O 1
ATOM 1379 N N . GLU B 1 22 ? -18.358 -1.839 8.485 1.00 17.03 549 GLU B N 1
ATOM 1380 C CA . GLU B 1 22 ? -17.327 -2.817 8.192 1.00 15.53 549 GLU B CA 1
ATOM 1381 C C . GLU B 1 22 ? -17.900 -3.946 7.348 1.00 13.68 549 GLU B C 1
ATOM 1382 O O . GLU B 1 22 ? -19.117 -4.156 7.277 1.00 16.27 549 GLU B O 1
ATOM 1394 N N . LEU B 1 23 ? -17.008 -4.624 6.637 1.00 14.84 550 LEU B N 1
ATOM 1395 C CA . LEU B 1 23 ? -17.398 -5.641 5.674 1.00 13.17 550 LEU B CA 1
ATOM 1396 C C . LEU B 1 23 ? -16.900 -6.994 6.136 1.00 12.95 550 LEU B C 1
ATOM 1397 O O . LEU B 1 23 ? -15.690 -7.211 6.214 1.00 14.19 550 LEU B O 1
ATOM 1413 N N . SER B 1 24 ? -17.831 -7.898 6.411 1.00 14.38 551 SER B N 1
ATOM 1414 C CA . SER B 1 24 ? -17.458 -9.262 6.748 1.00 13.20 551 SER B CA 1
ATOM 1415 C C . SER B 1 24 ? -16.858 -9.926 5.532 1.00 14.28 551 SER B C 1
ATOM 1416 O O . SER B 1 24 ? -17.399 -9.822 4.424 1.00 14.45 551 SER B O 1
ATOM 1424 N N . VAL B 1 25 ? -15.726 -10.590 5.737 1.00 12.86 552 VAL B N 1
ATOM 1425 C CA . VAL B 1 25 ? -15.045 -11.329 4.689 1.00 15.44 552 VAL B CA 1
ATOM 1426 C C . VAL B 1 25 ? -14.566 -12.640 5.287 1.00 13.24 552 VAL B C 1
ATOM 1427 O O . VAL B 1 25 ? -14.494 -12.810 6.505 1.00 16.08 552 VAL B O 1
ATOM 1440 N N . LEU B 1 26 ? -14.247 -13.576 4.415 1.00 14.30 553 LEU B N 1
ATOM 1441 C CA . LEU B 1 26 ? -13.764 -14.874 4.843 1.00 17.97 553 LEU B CA 1
ATOM 1442 C C . LEU B 1 26 ? -12.320 -15.054 4.410 1.00 19.63 553 LEU B C 1
ATOM 1443 O O . LEU B 1 26 ? -11.846 -14.416 3.467 1.00 16.76 553 LEU B O 1
ATOM 1459 N N . LYS B 1 27 ? -11.623 -15.948 5.101 1.00 19.83 554 LYS B N 1
ATOM 1460 C CA . LYS B 1 27 ? -10.291 -16.321 4.665 1.00 17.64 554 LYS B CA 1
ATOM 1461 C C . LYS B 1 27 ? -10.334 -16.743 3.201 1.00 18.55 554 LYS B C 1
ATOM 1462 O O . LYS B 1 27 ? -11.222 -17.488 2.778 1.00 23.00 554 LYS B O 1
ATOM 1481 N N . ASP B 1 28 ? -9.367 -16.259 2.431 1.00 17.51 555 ASP B N 1
ATOM 1482 C CA . ASP B 1 28 ? -9.169 -16.553 1.015 1.00 19.31 555 ASP B CA 1
ATOM 1483 C C . ASP B 1 28 ? -10.114 -15.750 0.129 1.00 21.93 555 ASP B C 1
ATOM 1484 O O . ASP B 1 28 ? -10.048 -15.884 -1.100 1.00 23.56 555 ASP B O 1
ATOM 1493 N N . ASP B 1 29 ? -10.997 -14.936 0.697 1.00 16.18 556 ASP B N 1
ATOM 1494 C CA . ASP B 1 29 ? -11.807 -14.051 -0.131 1.00 14.96 556 ASP B CA 1
ATOM 1495 C C . ASP B 1 29 ? -10.920 -13.077 -0.891 1.00 16.73 556 ASP B C 1
ATOM 1496 O O . ASP B 1 29 ? -9.951 -12.544 -0.344 1.00 16.57 556 ASP B O 1
ATOM 1505 N N . ILE B 1 30 ? -11.248 -12.856 -2.162 1.00 14.18 557 ILE B N 1
ATOM 1506 C CA . ILE B 1 30 ? -10.605 -11.833 -2.978 1.00 16.30 557 ILE B CA 1
ATOM 1507 C C . ILE B 1 30 ? -11.459 -10.573 -2.928 1.00 15.71 557 ILE B C 1
ATOM 1508 O O . ILE B 1 30 ? -12.675 -10.618 -3.167 1.00 17.48 557 ILE B O 1
ATOM 1524 N N . LEU B 1 31 ? -10.813 -9.438 -2.675 1.00 15.27 558 LEU B N 1
ATOM 1525 C CA . LEU B 1 31 ? -11.490 -8.177 -2.418 1.00 15.66 558 LEU B CA 1
ATOM 1526 C C . LEU B 1 31 ? -10.875 -7.089 -3.279 1.00 17.18 558 LEU B C 1
ATOM 1527 O O . LEU B 1 31 ? -9.649 -6.947 -3.326 1.00 17.97 558 LEU B O 1
ATOM 1543 N N . GLU B 1 32 ? -11.727 -6.310 -3.931 1.00 14.97 559 GLU B N 1
ATOM 1544 C CA . GLU B 1 32 ? -11.249 -5.139 -4.641 1.00 14.65 559 GLU B CA 1
ATOM 1545 C C . GLU B 1 32 ? -10.871 -4.071 -3.629 1.00 15.01 559 GLU B C 1
ATOM 1546 O O . GLU B 1 32 ? -11.672 -3.723 -2.747 1.00 16.95 559 GLU B O 1
ATOM 1558 N N . ILE B 1 33 ? -9.668 -3.528 -3.783 1.00 15.28 560 ILE B N 1
ATOM 1559 C CA . ILE B 1 33 ? -9.192 -2.437 -2.938 1.00 14.39 560 ILE B CA 1
ATOM 1560 C C . ILE B 1 33 ? -9.714 -1.123 -3.500 1.00 19.33 560 ILE B C 1
ATOM 1561 O O . ILE B 1 33 ? -9.260 -0.664 -4.551 1.00 20.28 560 ILE B O 1
ATOM 1577 N N . LEU B 1 34 ? -10.658 -0.513 -2.789 1.00 16.07 561 LEU B N 1
ATOM 1578 C CA . LEU B 1 34 ? -11.206 0.778 -3.164 1.00 18.92 561 LEU B CA 1
ATOM 1579 C C . LEU B 1 34 ? -10.411 1.914 -2.546 1.00 21.32 561 LEU B C 1
ATOM 1580 O O . LEU B 1 34 ? -10.191 2.942 -3.196 1.00 18.60 561 LEU B O 1
ATOM 1596 N N . ASP B 1 35 ? -9.951 1.736 -1.311 1.00 16.78 562 ASP B N 1
ATOM 1597 C CA . ASP B 1 35 ? -9.299 2.814 -0.574 1.00 19.18 562 ASP B CA 1
ATOM 1598 C C . ASP B 1 35 ? -8.371 2.167 0.437 1.00 16.81 562 ASP B C 1
ATOM 1599 O O . ASP B 1 35 ? -8.833 1.436 1.315 1.00 18.00 562 ASP B O 1
ATOM 1608 N N . ASP B 1 36 ? -7.067 2.372 0.273 1.00 15.47 563 ASP B N 1
ATOM 1609 C CA . ASP B 1 36 ? -6.073 1.778 1.156 1.00 18.43 563 ASP B CA 1
ATOM 1610 C C . ASP B 1 36 ? -5.269 2.837 1.894 1.00 16.90 563 ASP B C 1
ATOM 1611 O O . ASP B 1 36 ? -4.133 2.575 2.305 1.00 22.90 563 ASP B O 1
ATOM 1620 N N . ARG B 1 37 ? -5.838 4.029 2.066 1.00 16.71 564 ARG B N 1
ATOM 1621 C CA . ARG B 1 37 ? -5.088 5.154 2.605 1.00 19.01 564 ARG B CA 1
ATOM 1622 C C . ARG B 1 37 ? -4.904 5.054 4.111 1.00 18.67 564 ARG B C 1
ATOM 1623 O O . ARG B 1 37 ? -3.862 5.472 4.629 1.00 24.09 564 ARG B O 1
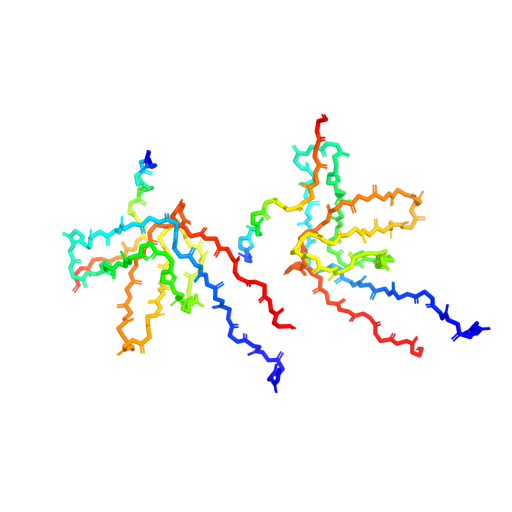ATOM 1644 N N . LYS B 1 38 ? -5.880 4.494 4.821 1.00 17.42 565 LYS B N 1
ATOM 1645 C CA . LYS B 1 38 ? -5.852 4.457 6.272 1.00 16.02 565 LYS B CA 1
ATOM 1646 C C . LYS B 1 38 ? -5.587 3.029 6.740 1.00 20.39 565 LYS B C 1
ATOM 1647 O O . LYS B 1 38 ? -5.146 2.178 5.955 1.00 21.76 565 LYS B O 1
ATOM 1666 N N . GLN B 1 39 ? -5.843 2.765 8.020 1.00 17.21 566 GLN B N 1
ATOM 1667 C CA . GLN B 1 39 ? -5.615 1.418 8.531 1.00 16.76 566 GLN B CA 1
ATOM 1668 C C . GLN B 1 39 ? -6.781 0.496 8.214 1.00 15.28 566 GLN B C 1
ATOM 1669 O O . GLN B 1 39 ? -6.589 -0.713 8.059 1.00 18.23 566 GLN B O 1
ATOM 1683 N N . TRP B 1 40 ? -7.983 1.046 8.106 1.00 15.87 567 TRP B N 1
ATOM 1684 C CA . TRP B 1 40 ? -9.143 0.321 7.616 1.00 14.29 567 TRP B CA 1
ATOM 1685 C C . TRP B 1 40 ? -9.307 0.663 6.145 1.00 14.35 567 TRP B C 1
ATOM 1686 O O . TRP B 1 40 ? -9.472 1.833 5.785 1.00 16.38 567 TRP B O 1
ATOM 1707 N N . TRP B 1 41 ? -9.225 -0.349 5.302 1.00 13.56 568 TRP B N 1
ATOM 1708 C CA . TRP B 1 41 ? -9.320 -0.178 3.865 1.00 15.89 568 TRP B CA 1
ATOM 1709 C C . TRP B 1 41 ? -10.756 -0.407 3.441 1.00 16.80 568 TRP B C 1
ATOM 1710 O O . TRP B 1 41 ? -11.423 -1.319 3.934 1.00 16.10 568 TRP B O 1
ATOM 1731 N N . LYS B 1 42 ? -11.226 0.410 2.513 1.00 16.13 569 LYS B N 1
ATOM 1732 C CA . LYS B 1 42 ? -12.518 0.142 1.911 1.00 13.47 569 LYS B CA 1
ATOM 1733 C C . LYS B 1 42 ? -12.299 -0.866 0.797 1.00 17.91 569 LYS B C 1
ATOM 1734 O O . LYS B 1 42 ? -11.421 -0.684 -0.057 1.00 14.87 569 LYS B O 1
ATOM 1753 N N . VAL B 1 43 ? -13.072 -1.948 0.822 1.00 14.25 570 VAL B N 1
ATOM 1754 C CA . VAL B 1 43 ? -12.941 -3.000 -0.168 1.00 15.33 570 VAL B CA 1
ATOM 1755 C C . VAL B 1 43 ? -14.332 -3.344 -0.667 1.00 15.61 570 VAL B C 1
ATOM 1756 O O . VAL B 1 43 ? -15.344 -2.989 -0.059 1.00 16.85 570 VAL B O 1
ATOM 1769 N N . ARG B 1 44 ? -14.366 -4.049 -1.792 1.00 14.52 571 ARG B N 1
ATOM 1770 C CA . ARG B 1 44 ? -15.599 -4.541 -2.378 1.00 13.95 571 ARG B CA 1
ATOM 1771 C C . ARG B 1 44 ? -15.437 -6.033 -2.577 1.00 16.01 571 ARG B C 1
ATOM 1772 O O . ARG B 1 44 ? -14.399 -6.483 -3.074 1.00 15.99 571 ARG B O 1
ATOM 1793 N N . ASN B 1 45 ? -16.444 -6.794 -2.188 1.00 15.78 572 ASN B N 1
ATOM 1794 C CA . ASN B 1 45 ? -16.391 -8.232 -2.350 1.00 19.62 572 ASN B CA 1
ATOM 1795 C C . ASN B 1 45 ? -17.069 -8.622 -3.659 1.00 20.11 572 ASN B C 1
ATOM 1796 O O . ASN B 1 45 ? -17.647 -7.791 -4.365 1.00 17.33 572 ASN B O 1
ATOM 1807 N N . ALA B 1 46 ? -17.005 -9.916 -3.977 1.00 17.29 573 ALA B N 1
ATOM 1808 C CA . ALA B 1 46 ? -17.557 -10.420 -5.225 1.00 24.53 573 ALA B CA 1
ATOM 1809 C C . ALA B 1 46 ? -19.071 -10.260 -5.315 1.00 24.41 573 ALA B C 1
ATOM 1810 O O . ALA B 1 46 ? -19.618 -10.288 -6.425 1.00 26.11 573 ALA B O 1
ATOM 1817 N N . SER B 1 47 ? -19.762 -10.100 -4.189 1.00 17.92 574 SER B N 1
ATOM 1818 C CA . SER B 1 47 ? -21.195 -9.849 -4.219 1.00 18.78 574 SER B CA 1
ATOM 1819 C C . SER B 1 47 ? -21.539 -8.387 -4.477 1.00 18.05 574 SER B C 1
ATOM 1820 O O . SER B 1 47 ? -22.720 -8.060 -4.614 1.00 20.44 574 SER B O 1
ATOM 1828 N N . GLY B 1 48 ? -20.550 -7.509 -4.595 1.00 17.62 575 GLY B N 1
ATOM 1829 C CA . GLY B 1 48 ? -20.808 -6.112 -4.825 1.00 18.43 575 GLY B CA 1
ATOM 1830 C C . GLY B 1 48 ? -20.912 -5.292 -3.567 1.00 15.76 575 GLY B C 1
ATOM 1831 O O . GLY B 1 48 ? -21.036 -4.059 -3.644 1.00 20.15 575 GLY B O 1
ATOM 1835 N N . ASP B 1 49 ? -20.871 -5.926 -2.408 1.00 14.06 576 ASP B N 1
ATOM 1836 C CA . ASP B 1 49 ? -20.899 -5.168 -1.176 1.00 15.68 576 ASP B CA 1
ATOM 1837 C C . ASP B 1 49 ? -19.552 -4.527 -0.929 1.00 16.88 576 ASP B C 1
ATOM 1838 O O . ASP B 1 49 ? -18.502 -5.078 -1.276 1.00 18.39 576 ASP B O 1
ATOM 1847 N N . SER B 1 50 ? -19.587 -3.361 -0.296 1.00 17.93 577 SER B N 1
ATOM 1848 C CA . SER 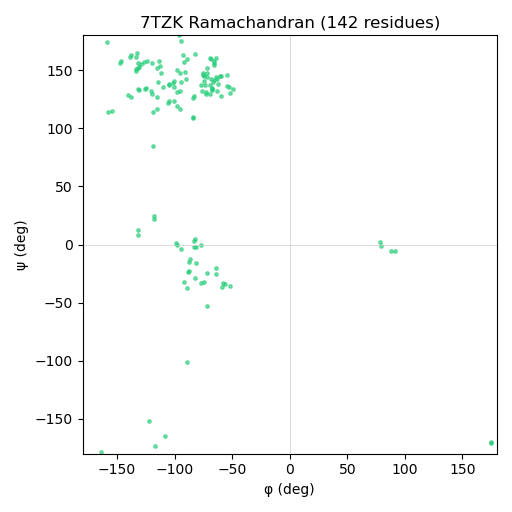B 1 50 ? -18.378 -2.637 0.037 1.00 17.31 577 SER B CA 1
ATOM 1849 C C . SER B 1 50 ? -18.457 -2.174 1.480 1.00 16.35 577 SER B C 1
ATOM 1850 O O . SER B 1 50 ? -19.540 -1.939 2.023 1.00 19.57 577 SER B O 1
ATOM 1858 N N . GLY B 1 51 ? -17.288 -2.064 2.094 1.00 15.78 578 GLY B N 1
ATOM 1859 C CA . GLY B 1 51 ? -17.180 -1.596 3.456 1.00 15.85 578 GLY B CA 1
ATOM 1860 C C . GLY B 1 51 ? -15.735 -1.709 3.871 1.00 14.28 578 GLY B C 1
ATOM 1861 O O . GLY B 1 51 ? -14.863 -2.004 3.051 1.00 15.99 578 GLY B O 1
ATOM 1865 N N . PHE B 1 52 ? -15.480 -1.494 5.151 1.00 13.86 579 PHE B N 1
ATOM 1866 C CA . PHE B 1 52 ? -14.117 -1.404 5.628 1.00 13.61 579 PHE B CA 1
ATOM 1867 C C . PHE B 1 52 ? -13.676 -2.698 6.278 1.00 14.75 579 PHE B C 1
ATOM 1868 O O . PHE B 1 52 ? -14.447 -3.356 6.982 1.00 14.86 579 PHE B O 1
ATOM 1885 N N . VAL B 1 53 ? -12.427 -3.055 6.021 1.00 13.23 580 VAL B N 1
ATOM 1886 C CA . VAL B 1 53 ? -11.795 -4.228 6.611 1.00 13.76 580 VAL B CA 1
ATOM 1887 C C . VAL B 1 53 ? -10.445 -3.785 7.155 1.00 15.64 580 VAL B C 1
ATOM 1888 O O . VAL B 1 53 ? -9.843 -2.832 6.649 1.00 14.44 580 VAL B O 1
ATOM 1901 N N . PRO B 1 54 ? -9.935 -4.450 8.175 1.00 14.70 581 PRO B N 1
ATOM 1902 C CA . PRO B 1 54 ? -8.604 -4.112 8.686 1.00 13.55 581 PRO B CA 1
ATOM 1903 C C . PRO B 1 54 ? -7.529 -4.452 7.673 1.00 13.82 581 PRO B C 1
ATOM 1904 O O . PRO B 1 54 ? -7.529 -5.530 7.073 1.00 15.65 581 PRO B O 1
ATOM 1915 N N . ASN B 1 55 ? -6.595 -3.518 7.492 1.00 15.12 582 ASN B N 1
ATOM 1916 C CA . ASN B 1 55 ? -5.535 -3.731 6.513 1.00 19.03 582 ASN B CA 1
ATOM 1917 C C . ASN B 1 55 ? -4.747 -4.995 6.817 1.00 20.15 582 ASN B C 1
ATOM 1918 O O . ASN B 1 55 ? -4.299 -5.686 5.894 1.00 18.39 582 ASN B O 1
ATOM 1929 N N . ASN B 1 56 ? -4.597 -5.327 8.097 1.00 15.68 583 ASN B N 1
ATOM 1930 C CA . ASN B 1 56 ? -3.682 -6.379 8.520 1.00 16.06 583 ASN B CA 1
ATOM 1931 C C . ASN B 1 56 ? -4.252 -7.785 8.404 1.00 20.66 583 ASN B C 1
ATOM 1932 O O . ASN B 1 56 ? -3.580 -8.736 8.811 1.00 20.54 583 ASN B O 1
ATOM 1943 N N . ILE B 1 57 ? -5.453 -7.956 7.854 1.00 16.25 584 ILE B N 1
ATOM 1944 C CA . ILE B 1 57 ? -5.909 -9.282 7.449 1.00 21.48 584 ILE B CA 1
ATOM 1945 C C . ILE B 1 57 ? -5.706 -9.528 5.967 1.00 17.85 584 ILE B C 1
ATOM 1946 O O . ILE B 1 57 ? -6.042 -10.610 5.473 1.00 18.43 584 ILE B O 1
ATOM 1962 N N . LEU B 1 58 ? -5.177 -8.555 5.241 1.00 16.54 585 LEU B N 1
ATOM 1963 C CA . LEU B 1 58 ? -5.121 -8.615 3.791 1.00 17.56 585 LEU B CA 1
ATOM 1964 C C . LEU B 1 58 ? -3.690 -8.749 3.296 1.00 24.15 585 LEU B C 1
ATOM 1965 O O . LEU B 1 58 ? -2.744 -8.245 3.908 1.00 29.57 585 LEU B O 1
ATOM 1981 N N . ASP B 1 59 ? -3.556 -9.447 2.174 1.00 24.17 586 ASP B N 1
ATOM 1982 C CA . ASP B 1 59 ? -2.353 -9.444 1.356 1.00 30.63 586 ASP B CA 1
ATOM 1983 C C . ASP B 1 59 ? -2.742 -8.946 -0.026 1.00 34.26 586 ASP B C 1
ATOM 1984 O O . ASP B 1 59 ? -3.743 -9.401 -0.592 1.00 24.51 586 ASP B O 1
ATOM 1993 N N . ILE B 1 60 ? -1.970 -7.994 -0.555 1.00 29.71 587 ILE B N 1
ATOM 1994 C CA . ILE B 1 60 ? -2.223 -7.496 -1.898 1.00 31.70 587 ILE B CA 1
ATOM 1995 C C . ILE B 1 60 ? -2.095 -8.646 -2.894 1.00 29.64 587 ILE B C 1
ATOM 1996 O O . ILE B 1 60 ? -1.283 -9.563 -2.716 1.00 27.51 587 ILE B O 1
ATOM 2012 N N . VAL B 1 61 ? -2.924 -8.610 -3.939 1.00 26.06 588 VAL B N 1
ATOM 2013 C CA . VAL B 1 61 ? -2.879 -9.576 -5.035 1.00 27.01 588 VAL B CA 1
ATOM 2014 C C . VAL B 1 61 ? -2.153 -8.907 -6.191 1.00 32.69 588 VAL B C 1
ATOM 2015 O O . VAL B 1 61 ? -2.558 -7.831 -6.649 1.00 30.13 588 VAL B O 1
ATOM 2028 N N . ARG B 1 62 ? -1.085 -9.528 -6.671 1.00 32.26 589 ARG B N 1
ATOM 2029 C CA . ARG B 1 62 ? -0.354 -8.958 -7.793 1.00 36.36 589 ARG B CA 1
ATOM 2030 C C . ARG B 1 62 ? -1.209 -9.018 -9.059 1.00 32.88 589 ARG B C 1
ATOM 2031 O O . ARG B 1 62 ? -2.162 -9.796 -9.142 1.00 43.85 589 ARG B O 1
ATOM 2037 N N . PRO B 1 63 ? -0.890 -8.196 -10.057 1.00 42.85 590 PRO B N 1
ATOM 2038 C CA . PRO B 1 63 ? -1.817 -7.999 -11.192 1.00 58.61 590 PRO B CA 1
ATOM 2039 C C . PRO B 1 63 ? -1.913 -9.197 -12.123 1.00 63.95 590 PRO B C 1
ATOM 2040 O O . PRO B 1 63 ? -3.030 -9.657 -12.405 1.00 63.08 590 PRO B O 1
ATOM 2051 N N . PRO B 1 64 ? -0.786 -9.732 -12.639 1.00 73.86 591 PRO B N 1
ATOM 2052 C CA . PRO B 1 64 ? -0.888 -10.618 -13.814 1.00 87.98 591 PRO B CA 1
ATOM 2053 C C . PRO B 1 64 ? -2.016 -11.645 -13.781 1.00 93.23 591 PRO B C 1
ATOM 2054 O O . PRO B 1 64 ? -1.865 -12.735 -13.239 1.00 94.87 591 PRO B O 1
ATOM 2066 N N . PRO C 2 1 ? -9.678 6.050 31.849 1.00 36.62 121 PRO C N 1
ATOM 2067 C CA . PRO C 2 1 ? -8.588 5.066 31.837 1.00 28.99 121 PRO C CA 1
ATOM 2068 C C . PRO C 2 1 ? -9.130 3.634 31.868 1.00 29.57 121 PRO C C 1
ATOM 2069 O O . PRO C 2 1 ? -10.144 3.394 32.524 1.00 38.92 121 PRO C O 1
ATOM 2080 N N . PRO C 2 2 ? -8.469 2.692 31.204 1.00 36.60 122 PRO C N 1
ATOM 2081 C CA . PRO C 2 2 ? -9.023 1.342 31.104 1.00 35.03 122 PRO C CA 1
ATOM 2082 C C . PRO C 2 2 ? -8.540 0.461 32.239 1.00 29.44 122 PRO C C 1
ATOM 2083 O O . PRO C 2 2 ? -7.433 0.607 32.767 1.00 31.84 122 PRO C O 1
ATOM 2094 N N . GLU C 2 3 ? -9.406 -0.465 32.635 1.00 33.26 123 GLU C N 1
ATOM 2095 C CA . GLU C 2 3 ? -9.018 -1.457 33.622 1.00 24.88 123 GLU C CA 1
ATOM 2096 C C . GLU C 2 3 ? -8.121 -2.476 32.934 1.00 20.22 123 GLU C C 1
ATOM 2097 O O . GLU C 2 3 ? -8.292 -2.790 31.748 1.00 21.79 123 GLU C O 1
ATOM 2109 N N . LEU C 2 4 ? -7.154 -2.983 33.677 1.00 22.51 124 LEU C N 1
ATOM 2110 C CA . LEU C 2 4 ? -6.189 -3.898 33.087 1.00 18.31 124 LEU C CA 1
ATOM 2111 C C . LEU C 2 4 ? -6.834 -5.260 32.861 1.00 19.58 124 LEU C C 1
ATOM 2112 O O . LEU C 2 4 ? -7.609 -5.730 33.704 1.00 22.66 124 LEU C O 1
ATOM 2128 N N . PRO C 2 5 ? -6.538 -5.918 31.745 1.00 17.61 125 PRO C N 1
ATOM 2129 C CA . PRO C 2 5 ? -6.980 -7.301 31.577 1.00 17.49 125 PRO C CA 1
ATOM 2130 C C . PRO C 2 5 ? -6.289 -8.203 32.581 1.00 17.39 125 PRO C C 1
ATOM 2131 O O . PRO C 2 5 ? -5.208 -7.907 33.091 1.00 18.43 125 PRO C O 1
ATOM 2142 N N . SER C 2 6 ? -6.941 -9.325 32.860 1.00 17.98 126 SER C N 1
ATOM 2143 C CA . SER C 2 6 ? -6.346 -10.336 33.717 1.00 22.06 126 SER C CA 1
ATOM 2144 C C . SER C 2 6 ? -4.974 -10.737 33.189 1.00 17.08 126 SER C C 1
ATOM 2145 O O . SER C 2 6 ? -4.720 -10.746 31.982 1.00 18.26 126 SER C O 1
ATOM 2153 N N . VAL C 2 7 ? -4.071 -11.049 34.115 1.00 18.60 127 VAL C N 1
ATOM 2154 C CA . VAL C 2 7 ? -2.722 -11.447 33.748 1.00 19.26 127 VAL C CA 1
ATOM 2155 C C . VAL C 2 7 ? -2.765 -12.811 33.082 1.00 21.18 127 VAL C C 1
ATOM 2156 O O . VAL C 2 7 ? -3.384 -13.749 33.595 1.00 20.26 127 VAL C O 1
ATOM 2169 N N . ASP C 2 8 ? -2.121 -12.921 31.915 1.00 20.92 128 ASP C N 1
ATOM 2170 C CA . ASP C 2 8 ? -2.002 -14.206 31.236 1.00 21.46 128 ASP C CA 1
ATOM 2171 C C . ASP C 2 8 ? -0.583 -14.512 30.783 1.00 20.10 128 ASP C C 1
ATOM 2172 O O . ASP C 2 8 ? -0.380 -15.445 29.994 1.00 20.09 128 ASP C O 1
ATOM 2181 N N . TYR C 2 9 ? 0.404 -13.764 31.254 1.00 18.25 129 TYR C N 1
ATOM 2182 C CA . TYR C 2 9 ? 1.798 -14.156 31.107 1.00 17.31 129 TYR C CA 1
ATOM 2183 C C . TYR C 2 9 ? 2.207 -14.939 32.357 1.00 17.83 129 TYR C C 1
ATOM 2184 O O . TYR C 2 9 ? 1.540 -14.888 33.392 1.00 20.65 129 TYR C O 1
ATOM 2202 N N . ASN C 2 10 ? 3.316 -15.667 32.251 1.00 24.23 130 ASN C N 1
ATOM 2203 C CA . ASN C 2 10 ? 3.862 -16.394 33.387 1.00 30.10 130 ASN C CA 1
ATOM 2204 C C . ASN C 2 10 ? 4.939 -15.569 34.079 1.00 27.78 130 ASN C C 1
ATOM 2205 O O . ASN C 2 10 ? 5.709 -14.856 33.433 1.00 27.68 130 ASN C O 1
ATOM 2216 N N . SER C 2 11 ? 5.033 -15.744 35.400 1.00 53.57 131 SER C N 1
ATOM 2217 C CA . SER C 2 11 ? 5.741 -14.815 36.273 1.00 51.16 131 SER C CA 1
ATOM 2218 C C . SER C 2 11 ? 7.223 -15.125 36.452 1.00 61.57 131 SER C C 1
ATOM 2219 O O . SER C 2 11 ? 8.026 -14.805 35.571 1.00 64.24 131 SER C O 1
ATOM 2225 N N . LEU C 2 12 ? 7.593 -15.734 37.578 1.00 53.08 132 LEU C N 1
ATOM 2226 C CA . LEU C 2 12 ? 8.991 -15.800 38.013 1.00 63.72 132 LEU C CA 1
ATOM 2227 C C . LEU C 2 12 ? 9.993 -16.051 36.891 1.00 55.04 132 LEU C C 1
ATOM 2228 O O . LEU C 2 12 ? 11.194 -15.827 37.063 1.00 43.39 132 LEU C O 1
ATOM 2234 N N . PRO D 2 1 ? -4.947 -13.879 15.952 1.00 60.68 121 PRO D N 1
ATOM 2235 C CA . PRO D 2 1 ? -4.145 -13.421 14.788 1.00 51.07 121 PRO D CA 1
ATOM 2236 C C . PRO D 2 1 ? -3.765 -11.987 15.183 1.00 35.07 121 PRO D C 1
ATOM 2237 O O . PRO D 2 1 ? -3.825 -11.785 16.400 1.00 31.51 121 PRO D O 1
ATOM 2248 N N . PRO D 2 2 ? -3.420 -11.041 14.311 1.00 28.75 122 PRO D N 1
ATOM 2249 C CA . PRO D 2 2 ? -3.150 -9.706 14.834 1.00 22.57 122 PRO D CA 1
ATOM 2250 C C . PRO D 2 2 ? -4.443 -9.034 15.277 1.00 30.15 122 PRO D C 1
ATOM 2251 O O . PRO D 2 2 ? -5.534 -9.325 14.770 1.00 26.34 122 PRO D O 1
ATOM 2262 N N . GLU D 2 3 ? -4.319 -8.137 16.250 1.00 24.55 123 GLU D N 1
ATOM 2263 C CA . GLU D 2 3 ? -5.481 -7.387 16.702 1.00 23.40 123 GLU D CA 1
ATOM 2264 C C . GLU D 2 3 ? -5.916 -6.415 15.610 1.00 18.55 123 GLU D C 1
ATOM 2265 O O . GLU D 2 3 ? -5.163 -6.097 14.689 1.00 19.20 123 GLU D O 1
ATOM 2277 N N . LEU D 2 4 ? -7.159 -5.980 15.705 1.00 18.26 124 LEU D N 1
ATOM 2278 C CA . LEU D 2 4 ? -7.689 -5.022 14.757 1.00 16.93 124 LEU D CA 1
ATOM 2279 C C . LEU D 2 4 ? -7.107 -3.642 15.038 1.00 15.06 124 LEU D C 1
ATOM 2280 O O . LEU D 2 4 ? -7.000 -3.239 16.201 1.00 18.03 124 LEU D O 1
ATOM 2296 N N . PRO D 2 5 ? -6.723 -2.902 14.006 1.00 14.11 125 PRO D N 1
ATOM 2297 C CA . PRO D 2 5 ? -6.345 -1.508 14.221 1.00 17.3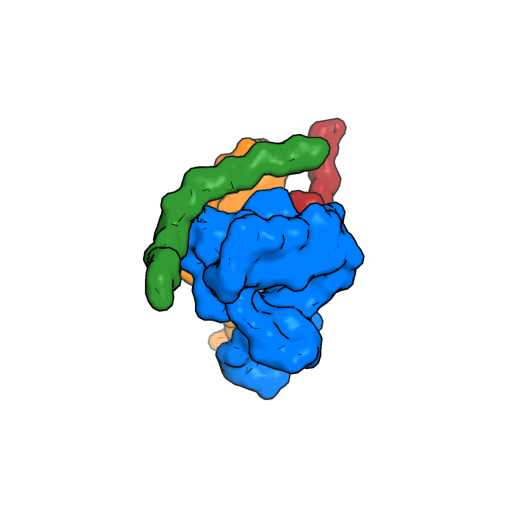9 125 PRO D CA 1
ATOM 2298 C C . PRO D 2 5 ? -7.556 -0.715 14.670 1.00 15.26 125 PRO D C 1
ATOM 2299 O O . PRO D 2 5 ? -8.707 -1.099 14.447 1.00 15.18 125 PRO D O 1
ATOM 2310 N N . SER D 2 6 ? -7.280 0.413 15.319 1.00 15.78 126 SER D N 1
ATOM 2311 C CA . SER D 2 6 ? -8.357 1.294 15.737 1.00 20.98 126 SER D CA 1
ATOM 2312 C C . SER D 2 6 ? -9.149 1.751 14.515 1.00 19.55 126 SER D C 1
ATOM 2313 O O . SER D 2 6 ? -8.605 1.933 13.423 1.00 17.48 126 SER D O 1
ATOM 2321 N N . VAL D 2 7 ? -10.458 1.907 14.703 1.00 18.27 127 VAL D N 1
ATOM 2322 C CA . VAL D 2 7 ? -11.326 2.369 13.631 1.00 17.36 127 VAL D CA 1
ATOM 2323 C C . VAL D 2 7 ? -10.872 3.742 13.162 1.00 18.02 127 VAL D C 1
ATOM 2324 O O . VAL D 2 7 ? -10.701 4.668 13.964 1.00 18.63 127 VAL D O 1
ATOM 2337 N N . ASP D 2 8 ? -10.668 3.891 11.850 1.00 17.55 128 ASP D N 1
ATOM 2338 C CA . ASP D 2 8 ? -10.322 5.201 11.313 1.00 18.83 128 ASP D CA 1
ATOM 2339 C C . ASP D 2 8 ? -11.159 5.591 10.097 1.00 16.90 128 ASP D C 1
ATOM 2340 O O . ASP D 2 8 ? -10.864 6.610 9.460 1.00 20.14 128 ASP D O 1
ATOM 2349 N N . TYR D 2 9 ? -12.195 4.819 9.770 1.00 18.32 129 TYR D N 1
ATOM 2350 C CA . TYR D 2 9 ? -13.270 5.284 8.906 1.00 17.78 129 TYR D CA 1
ATOM 2351 C C . TYR D 2 9 ? -14.256 6.076 9.756 1.00 19.60 129 TYR D C 1
ATOM 2352 O O . TYR D 2 9 ? -14.232 6.011 10.991 1.00 21.11 129 TYR D O 1
ATOM 2370 N N . ASN D 2 10 ? -15.116 6.841 9.096 1.00 22.10 130 ASN D N 1
ATOM 2371 C CA . ASN D 2 10 ? -16.129 7.602 9.808 1.00 22.70 130 ASN D CA 1
ATOM 2372 C C . ASN D 2 10 ? -17.455 6.856 9.789 1.00 27.26 130 ASN D C 1
ATOM 2373 O O . ASN D 2 10 ? -17.770 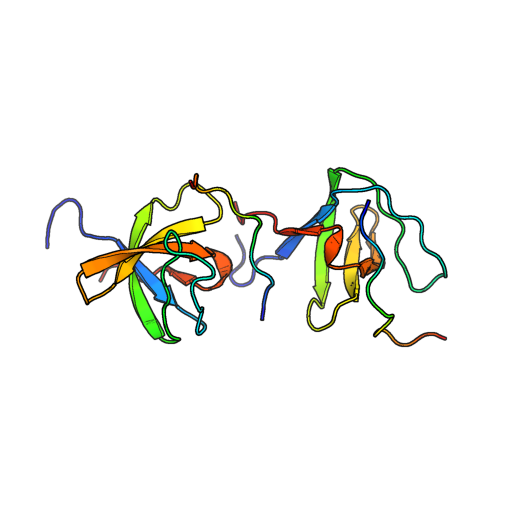6.128 8.841 1.00 30.68 130 ASN D O 1
ATOM 2384 N N . SER D 2 11 ? -18.242 7.077 10.839 1.00 44.83 131 SER D N 1
ATOM 2385 C CA . SER D 2 11 ? -19.385 6.237 11.161 1.00 49.42 131 SER D CA 1
ATOM 2386 C C . SER D 2 11 ? -20.680 7.034 11.211 1.00 55.52 131 SER D C 1
ATOM 2387 O O . SER D 2 11 ? -20.817 8.044 10.514 1.00 45.07 131 SER D O 1
ATOM 2395 N N . LEU D 2 12 ? -21.632 6.555 12.016 1.00 58.78 132 LEU D N 1
ATOM 2396 C CA . LEU D 2 12 ? -22.888 7.240 12.340 1.00 38.87 132 LEU D CA 1
ATOM 2397 C C . LEU D 2 12 ? -23.265 8.407 11.448 1.00 42.86 132 LEU D C 1
ATOM 2398 O O . LEU D 2 12 ? -23.460 9.524 11.920 1.00 31.41 132 LEU D O 1
#

Radius of gyration: 17.66 Å; Cα contacts (8 Å, |Δi|>4): 326; chains: 4; bounding box: 39×24×58 Å

Foldseek 3Di:
DDPDDWWKKFFQAFDDDPDPQADTDHHGFIWTFPADPDQWTWTAGPVGDIHTDGPVRIDTDDDD/DDPDDFWKKFFQAFDDDPDPQADTDGHRFIWTFPADPDQWTWTAGPVGDIHTDGPVRIDIDDDD/DDDDDDDDDDDD/DDDDDDDDDDDD

Sequence (152 aa):
SNAQPKKYAKSKYDFVARNNSELSVLKDDILEILDDRKQWWKVRNASSGDSGFVPNNILDIVRPPSNAQQPKKYAKSKYDFVARNNSELSVLKDDILEILDDRKQWWKVRNASGDSGFVPNNILDIVRPPPPELPSVDYNSLPPELPSVDYNSL

GO terms:
  GO:0005515 protein binding (F, IPI)
  GO:0031982 vesicle (C, HDA)
  GO:0070062 extracellular exosome (C, HDA)

Secondary structure (DSSP, 8-state):
--SS---EEEESS-B--SSTTB--B-TT-EEEEEE-SSSEEEEE-TTS-EEEEEGGGEEEPPP-/--SS---EEEESS-B--SSTTB--B-TT-EEEEEE-SSSEEEEE-TTS-EEEEEGGGEEEEP--/-PPPPPP-S---/-PPPPPP-S---

InterPro domains:
  IPR001452 SH3 domain [PF00018] (539-581)
  IPR001452 SH3 domain [PS50002] (531-590)
  IPR001452 SH3 domain [SM00326] (534-589)
  IPR006020 PTB/PI domain [SM00462] (60-197)
  IPR011993 PH-like domain superfamily [G3DSA:2.30.29.30] (57-194)
  IPR013625 Tensin/EPS8 phosphotyrosine-binding domain [PF08416] (64-194)
  IPR013761 Sterile alpha motif/pointed domain superfamily [G3DSA:1.10.150.50] (707-790)
  IPR033928 Epidermal growth factor receptor kinase substrate, phosp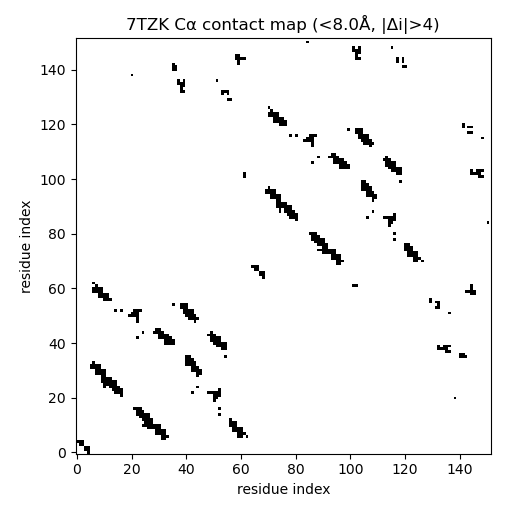hotyrosine-binding domain [cd01210] (64-191)
  IPR035462 Eps8, SH3 domain [cd11764] (535-588)
  IPR036028 SH3-like domain superfamily [SSF50044] (532-606)
  IPR039801 Epidermal growth factor receptor kinase substrate 8-like [PTHR12287] (8-806)
  IPR041418 SAM domain [PF18016] (719-778)
  IPR055093 EPS8, spectrin-like domain [PF22975] (268-421)

Solvent-accessible surface area: 10227 Å² total; per-residue (Å²): 160,110,99,156,80,129,74,83,0,88,1,80,84,95,14,116,31,132,66,166,33,8,15,56,2,105,123,70,46,86,0,20,18,72,35,39,202,126,77,3,6,76,0,112,31,109,97,34,81,53,6,45,0,0,40,46,4,11,42,20,50,40,85,195,156,113,105,160,67,130,130,83,0,86,0,82,66,93,14,114,27,128,66,164,37,9,16,56,3,106,118,77,47,84,0,18,19,73,36,70,200,127,32,3,46,75,0,115,30,110,96,34,77,54,6,43,0,0,14,32,8,17,63,111,59,71,116,176,168,47,158,63,21,79,75,40,25,144,74,152,124,44,80,43,2,63,67,43,19,144,75,125

=== Feature glossary ===
Feature key, reading from the visual/contextual features back to the raw sequence:

Rendered structure images. Six rendered views show the 3D structure from the faces of a cube — i.e. along ±x, ±y, ±z. Rendering representation is drawn randomly per protein from cartoon (secondary-structure ribbons), sticks (backbone bonds), or molecular surface; coloring is either N→C rainbow (blue at the N-terminus through red at the C-terminus) or one color per chain.

Contact-map, Ramachandran, and PAE plots. The contact map is a binary N×N matrix image: pixel (i, j) is dark where Cα_i and Cα_j are within 8 Å and |i−j|>4. Because the |i−j|>4 filter removes local helical contacts, off-diagonal stripes parallel to the main diagonal indicate parallel β-sheets; stripes perpendicular to it indicate antiparallel β-sheets. The Ramachandran plot scatters every residue's (φ, ψ) pair against the sterically allowed regions. The PAE heatmap renders the predicted-aligned-error matrix.

InterPro / GO / CATH / organism. Database cross-references. InterPro integrates a dozen domain/family signature databases into unified entries with residue-range hits. GO terms attach function/process/location labels with evidence codes. CATH codes position the fold in a four-level structural taxonomy. Organism is the NCBI-taxonomy species name.

Nearest PDB structures. The Foldseek neighbor list gives the closest experimentally determined structures in the PDB, ranked by structural alignment. TM-score near 1 means near-identical fold; near 0.3 means only rough topology match. This is how one finds what a novel AlphaFold prediction most resembles in the solved-structure universe.

Predicted aligned error. PAE(i, j) answers: if I align the predicted and true structures on residue i, how far off (in Å) do I expect residue j to be? A block-diagonal PAE matrix with low values on the blocks and high values off-diagonal is the signature of a multi-domain protein with confidently predicted domains but uncertain inter-domain orientation.

Solvent-accessible surface area. Accessible surface area quantifies burial. A residue with SASA near zero is packed into the hydrophobic core; one with SASA >100 Å² sits on the surface. Computed here via the Shrake–Rupley numerical algorithm with a 1.4 Å probe.

B-factor. B-factor (Debye–Waller factor) reflects atomic displacement in the crystal lattice. It is an experimental observable (units Å²), not a prediction; low values mean the atom is pinned down, high values mean it moves or is heterogeneous across the crystal.

pLDDT. For AlphaFold models, the B-factor field carries pLDDT — the model's own estimate of local accuracy on a 0–100 scale. Regions with pLDDT<50 should be treated as essentially unmodeled; they often correspond to intrinsically disordered segments.

Backbone torsions (φ/ψ). φ (phi) and ψ (psi) are the two rotatable backbone dihedrals per residue: φ is the C(i-1)–N–Cα–C torsion, ψ is the N–Cα–C–N(i+1) torsion, both in degrees on (−180°, 180°]. α-helical residues cluster near (−60°, −45°); β-strand residues near (−120°, +130°). A Ramachandran plot is simply a scatter of (φ, ψ) for every residue.

Radius of gyration, Cα contacts, bounding box. Radius of gyration (Rg) is the root-mean-square distance of Cα atoms from their centroid — a single number for overall size and compactness. A globular domain of N residues has Rg ≈ 2.2·N^0.38 Å; an extended or disordered chain has a much larger Rg. The Cα contact count is the number of residue pairs whose Cα atoms are within 8 Å and are more than four positions apart in sequence — a standard proxy for tertiary packing density. The bounding box is the smallest axis-aligned box enclosing all Cα atoms.

Secondary structure (3-state, P-SEA). Three-state secondary structure (P-SEA) collapses the eight DSSP classes into helix (a), strand (b), and coil (c). P-SEA assigns these from Cα geometry alone — distances and angles — without requiring backbone oxygens, so it works on any Cα trace.

Secondary structure (8-state, DSSP). DSSP 8-state secondary structure assigns each residue one of H (α-helix), G (3₁₀-helix), I (π-helix), E (extended β-strand), B (isolated β-bridge), T (hydrogen-bonded turn), S (bend), or '-' (coil). The assignment is computed from backbone hydrogen-bond geometry via the Kabsch–Sander algorithm.

Foldseek 3Di. A 3Di character summarizes, for each residue, the relative orientation of the Cα frame of its nearest spatial neighbor. Because it encodes fold topology rather than chemistry, 3Di alignments detect remote structural similarity that sequence alignment misses.

mmCIF coordinates. The mmCIF block holds the 3D Cartesian coordinates of each backbone atom (N, Cα, C, O) in ångströms. mmCIF is the PDB's canonical archive format — a tagged-loop text representation of the atomic model.

Sequence. Sequence gives the chain of amino acids in standard one-letter code (A=alanine, C=cysteine, …, Y=tyrosine), read N→C. It is the only feature that is directly encoded by the gene; all structural features are derived from the folded form of this sequence.